Protein AF-A0A941RI37-F1 (afdb_monomer)

Foldseek 3Di:
DALLLVVLVVLCVVVVHDPVRLCVQLVHDPCLNVCVNVVVCVDRDPSSLVSSCVSSVHDSCCSHPPPPPDDDDDDDDDDDDDDDPPPDDDDPVLLVVLCVLLVVVQVPDPDHDDPVVVVVLSVVQQVVLVPDPVSDRDSVVSVVSVVVVD

Mean predicted aligned error: 16.68 Å

Sequence (150 aa):
MSHLQNYIRKKLEEKNMSINALERVAGLKTNAVHNILKGASKNPKKETLLAIATTFECSVKDLTEGIDETEGLTSSSSQDKTSQEANPTWDPDLYAKIIEILTPILAKRTTLPLTKKIHSLIWEIYLYSFFHEEKKVDPRFVEWLINKYS

Radius of gyration: 20.17 Å; Cα contacts (8 Å, |Δi|>4): 93; chains: 1; bounding box: 48×27×51 Å

pLDDT: mean 73.24, std 13.78, range [32.34, 86.88]

Structure (mmCIF, N/CA/C/O backbone):
data_AF-A0A941RI37-F1
#
_entry.id   AF-A0A941RI37-F1
#
loop_
_atom_site.group_PDB
_atom_site.id
_atom_site.type_symbol
_atom_site.label_atom_id
_atom_site.label_alt_id
_atom_site.label_comp_id
_atom_site.label_asym_id
_atom_site.label_entity_id
_atom_site.label_seq_id
_atom_site.pdbx_PDB_ins_code
_atom_site.Cartn_x
_atom_site.Cartn_y
_atom_site.Cartn_z
_atom_site.occupancy
_atom_site.B_iso_or_equiv
_atom_site.auth_seq_id
_atom_site.auth_comp_id
_atom_site.auth_asym_id
_atom_site.auth_atom_id
_atom_site.pdbx_PDB_model_num
ATOM 1 N N . MET A 1 1 ? -24.966 2.751 18.887 1.00 58.88 1 MET A N 1
ATOM 2 C CA . MET A 1 1 ? -23.513 2.791 18.610 1.00 58.88 1 MET A CA 1
ATOM 3 C C . MET A 1 1 ? -23.296 3.737 17.446 1.00 58.88 1 MET A C 1
ATOM 5 O O . MET A 1 1 ? -24.127 3.747 16.550 1.00 58.88 1 MET A O 1
ATOM 9 N N . SER A 1 2 ? -22.276 4.590 17.513 1.00 71.50 2 SER A N 1
ATOM 10 C CA . SER A 1 2 ? -21.939 5.521 16.427 1.00 71.50 2 SER A CA 1
ATOM 11 C C . SER A 1 2 ? -21.386 4.745 15.229 1.00 71.50 2 SER A C 1
ATOM 13 O O . SER A 1 2 ? -20.705 3.739 15.428 1.00 71.50 2 SER A O 1
ATOM 15 N N . HIS A 1 3 ? -21.652 5.211 14.006 1.00 76.31 3 HIS A N 1
ATOM 16 C CA . HIS A 1 3 ? -21.153 4.593 12.772 1.00 76.31 3 HIS A CA 1
ATOM 17 C C . HIS A 1 3 ? -19.629 4.368 12.822 1.00 76.31 3 HIS A C 1
ATOM 19 O O . HIS A 1 3 ? -19.146 3.258 12.604 1.00 76.31 3 HIS A O 1
ATOM 25 N N . LEU A 1 4 ? -18.896 5.380 13.295 1.00 79.06 4 LEU A N 1
ATOM 26 C CA . LEU A 1 4 ? -17.452 5.336 13.527 1.00 79.06 4 LEU A CA 1
ATOM 27 C C . LEU A 1 4 ? -17.009 4.159 14.417 1.00 79.06 4 LEU A C 1
ATOM 29 O O . LEU A 1 4 ? -15.967 3.553 14.187 1.00 79.06 4 LEU A O 1
ATOM 33 N N . GLN A 1 5 ? -17.790 3.816 15.446 1.00 83.75 5 GLN A N 1
ATOM 34 C CA . GLN A 1 5 ? -17.451 2.723 16.367 1.00 83.75 5 GLN A CA 1
ATOM 35 C C . GLN A 1 5 ? -17.549 1.362 15.679 1.00 83.75 5 GLN A C 1
ATOM 37 O O . GLN A 1 5 ? -16.697 0.501 15.900 1.00 83.75 5 GLN A O 1
ATOM 42 N N . ASN A 1 6 ? -18.582 1.179 14.856 1.00 81.38 6 ASN A N 1
ATOM 43 C CA . ASN A 1 6 ? -18.794 -0.056 14.111 1.00 81.38 6 ASN A CA 1
ATOM 44 C C . ASN A 1 6 ? -17.722 -0.221 13.032 1.00 81.38 6 ASN A C 1
ATOM 46 O O . ASN A 1 6 ? -17.141 -1.297 12.924 1.00 81.38 6 ASN A O 1
ATOM 50 N N . TYR A 1 7 ? -17.397 0.857 12.313 1.00 82.56 7 TYR A N 1
ATOM 51 C CA . TYR A 1 7 ? -16.353 0.844 11.291 1.00 82.56 7 TYR A CA 1
ATOM 52 C C . TYR A 1 7 ? -14.987 0.460 11.870 1.00 82.56 7 TYR A C 1
ATOM 54 O O . TYR A 1 7 ? -14.323 -0.446 11.368 1.00 82.56 7 TYR A O 1
ATOM 62 N N . ILE A 1 8 ? -14.591 1.094 12.983 1.00 83.50 8 ILE A N 1
ATOM 63 C CA . ILE A 1 8 ? -13.321 0.786 13.653 1.00 83.50 8 ILE A CA 1
ATOM 64 C C . ILE A 1 8 ? -13.289 -0.678 14.108 1.00 83.50 8 ILE A C 1
ATOM 66 O O . ILE A 1 8 ? -12.268 -1.334 13.931 1.00 83.50 8 ILE A O 1
ATOM 70 N N . ARG A 1 9 ? -14.384 -1.222 14.660 1.00 83.81 9 ARG A N 1
ATOM 71 C CA . ARG A 1 9 ? -14.434 -2.644 15.046 1.00 83.81 9 ARG A CA 1
ATOM 72 C C . ARG A 1 9 ? -14.292 -3.577 13.851 1.00 83.81 9 ARG A C 1
ATOM 74 O O . ARG A 1 9 ? -13.441 -4.456 13.901 1.00 83.81 9 ARG A O 1
ATOM 81 N N . LYS A 1 10 ? -15.050 -3.341 12.778 1.00 83.56 10 LYS A N 1
ATOM 82 C CA . LYS A 1 10 ? -14.985 -4.146 11.551 1.00 83.56 10 LYS A CA 1
ATOM 83 C C . LYS A 1 10 ? -13.563 -4.167 10.984 1.00 83.56 10 LYS A C 1
ATOM 85 O O . LYS A 1 10 ? -13.021 -5.231 10.717 1.00 83.56 10 LYS A O 1
ATOM 90 N N . LYS A 1 11 ? -12.899 -3.007 10.913 1.00 81.38 11 LYS A N 1
ATOM 91 C CA . LYS A 1 11 ? -11.507 -2.909 10.440 1.00 81.38 11 LYS A CA 1
ATOM 92 C C . LYS A 1 11 ? -10.485 -3.561 11.373 1.00 81.38 11 LYS A C 1
ATOM 94 O O . LYS A 1 11 ? -9.493 -4.106 10.893 1.00 81.38 11 LYS A O 1
ATOM 99 N N . LEU A 1 12 ? -10.705 -3.518 12.689 1.00 85.06 12 LEU A N 1
ATOM 100 C CA . LEU A 1 12 ? -9.865 -4.234 13.655 1.00 85.06 12 LEU A CA 1
ATOM 101 C C . LEU A 1 12 ? -9.992 -5.755 13.488 1.00 85.06 12 LEU A C 1
ATOM 103 O O . LEU A 1 12 ? -8.977 -6.446 13.542 1.00 85.06 12 LEU A O 1
ATOM 107 N N . GLU A 1 13 ? -11.205 -6.256 13.243 1.00 83.25 13 GLU A N 1
ATOM 108 C CA . GLU A 1 13 ? -11.468 -7.673 12.965 1.00 83.25 13 GLU A CA 1
ATOM 109 C C . GLU A 1 13 ? -10.849 -8.107 11.626 1.00 83.25 13 GLU A C 1
ATOM 111 O O . GLU A 1 13 ? -10.095 -9.077 11.596 1.00 83.25 13 GLU A O 1
ATOM 116 N N . GLU A 1 14 ? -11.060 -7.342 10.548 1.00 80.44 14 GLU A N 1
ATOM 117 C CA . GLU A 1 14 ? -10.480 -7.605 9.218 1.00 80.44 14 GLU A CA 1
ATOM 118 C C . GLU A 1 14 ? -8.944 -7.666 9.243 1.00 80.44 14 GLU A C 1
ATOM 120 O O . GLU A 1 14 ? -8.342 -8.536 8.616 1.00 80.44 14 GLU A O 1
ATOM 125 N N . LYS A 1 15 ? -8.289 -6.755 9.979 1.00 79.19 15 LYS A N 1
ATOM 126 C CA . LYS A 1 15 ? -6.820 -6.707 10.089 1.00 79.19 15 LYS A CA 1
ATOM 127 C C . LYS A 1 15 ? -6.258 -7.552 11.244 1.00 79.19 15 LYS A C 1
ATOM 129 O O . LYS A 1 15 ? -5.055 -7.480 11.494 1.00 79.19 15 LYS A O 1
ATOM 134 N N . ASN A 1 16 ? -7.095 -8.315 11.960 1.00 80.62 16 ASN A N 1
ATOM 135 C CA . ASN A 1 16 ? -6.741 -9.063 13.177 1.00 80.62 16 ASN A CA 1
ATOM 136 C C . ASN A 1 16 ? -5.863 -8.239 14.149 1.00 80.62 16 ASN A C 1
ATOM 138 O O . ASN A 1 16 ? -4.839 -8.695 14.665 1.00 80.62 16 ASN A O 1
ATOM 142 N N . MET A 1 17 ? -6.230 -6.968 14.334 1.00 82.12 17 MET A N 1
ATOM 143 C CA . MET A 1 17 ? -5.447 -5.976 15.062 1.00 82.12 17 MET A CA 1
ATOM 144 C C . MET A 1 17 ? -6.103 -5.672 16.409 1.00 82.12 17 MET A C 1
ATOM 146 O O . MET A 1 17 ? -7.310 -5.466 16.504 1.00 82.12 17 MET A O 1
ATOM 150 N N . SER A 1 18 ? -5.302 -5.599 17.475 1.00 85.62 18 SER A N 1
ATOM 151 C CA . SER A 1 18 ? -5.800 -5.170 18.785 1.00 85.62 18 SER A CA 1
ATOM 152 C C . SER A 1 18 ? -5.915 -3.645 18.867 1.00 85.62 18 SER A C 1
ATOM 154 O O . SER A 1 18 ? -5.171 -2.912 18.217 1.00 85.62 18 SER A O 1
ATOM 156 N N . ILE A 1 19 ? -6.806 -3.145 19.728 1.00 85.75 19 ILE A N 1
ATOM 157 C CA . ILE A 1 19 ? -6.998 -1.698 19.952 1.00 85.75 19 ILE A CA 1
ATOM 158 C C . ILE A 1 19 ? -5.671 -1.016 20.327 1.00 85.75 19 ILE A C 1
ATOM 160 O O . ILE A 1 19 ? -5.343 0.045 19.804 1.00 85.75 19 ILE A O 1
ATOM 164 N N . ASN A 1 20 ? -4.872 -1.658 21.182 1.00 83.50 20 ASN A N 1
ATOM 165 C CA . ASN A 1 20 ? -3.573 -1.137 21.611 1.00 83.50 20 ASN A CA 1
ATOM 166 C C . ASN A 1 20 ? -2.557 -1.114 20.459 1.00 83.50 20 ASN A C 1
ATOM 168 O O . ASN A 1 20 ? -1.728 -0.208 20.380 1.00 83.50 20 ASN A O 1
ATOM 172 N N . ALA A 1 21 ? -2.611 -2.106 19.563 1.00 81.94 21 ALA A N 1
ATOM 173 C CA . ALA A 1 21 ? -1.776 -2.120 18.369 1.00 81.94 21 ALA A CA 1
ATOM 174 C C . ALA A 1 21 ? -2.156 -0.972 17.426 1.00 81.94 21 ALA A C 1
ATOM 176 O O . ALA A 1 21 ? -1.259 -0.279 16.955 1.00 81.94 21 ALA A O 1
ATOM 177 N N . LEU A 1 22 ? -3.453 -0.712 17.233 1.00 84.31 22 LEU A N 1
ATOM 178 C CA . LEU A 1 22 ? -3.927 0.426 16.445 1.00 84.31 22 LEU A CA 1
ATOM 179 C C . LEU A 1 22 ? -3.456 1.758 17.034 1.00 84.31 22 LEU A C 1
ATOM 181 O O . LEU A 1 22 ? -2.930 2.585 16.301 1.00 84.31 22 LEU A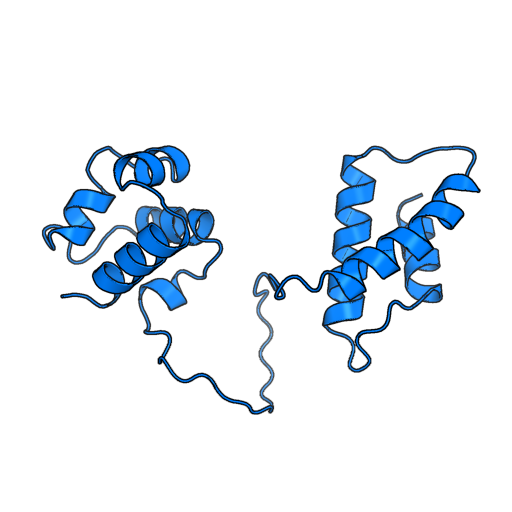 O 1
ATOM 185 N N . GLU A 1 23 ? -3.580 1.962 18.348 1.00 86.31 23 GLU A N 1
ATOM 186 C CA . GLU A 1 23 ? -3.102 3.191 18.998 1.00 86.31 23 GLU A CA 1
ATOM 187 C C . GLU A 1 23 ? -1.599 3.399 18.785 1.00 86.31 23 GLU A C 1
ATOM 189 O O . GLU A 1 23 ? -1.162 4.513 18.499 1.00 86.31 23 GLU A O 1
ATOM 194 N N . ARG A 1 24 ? -0.810 2.321 18.849 1.00 83.38 24 ARG A N 1
ATOM 195 C CA . ARG A 1 24 ? 0.637 2.378 18.629 1.00 83.38 24 ARG A CA 1
ATOM 196 C C . ARG A 1 24 ? 1.002 2.667 17.173 1.00 83.38 24 ARG A C 1
ATOM 198 O O . ARG A 1 24 ? 1.908 3.457 16.934 1.00 83.38 24 ARG A O 1
ATOM 205 N N . VAL A 1 25 ? 0.326 2.030 16.218 1.00 82.12 25 VAL A N 1
ATOM 206 C CA . VAL A 1 25 ? 0.590 2.208 14.779 1.00 82.12 25 VAL A CA 1
ATOM 207 C C . VAL A 1 25 ? 0.133 3.589 14.308 1.00 82.12 25 VAL A C 1
ATOM 209 O O . VAL A 1 25 ? 0.860 4.256 13.583 1.00 82.12 25 VAL A O 1
ATOM 212 N N . ALA A 1 26 ? -1.018 4.054 14.792 1.00 82.19 26 ALA A N 1
ATOM 213 C CA . ALA A 1 26 ? -1.565 5.367 14.471 1.00 82.19 26 ALA A CA 1
ATOM 214 C C . ALA A 1 26 ? -0.874 6.523 15.226 1.00 82.19 26 ALA A C 1
ATOM 216 O O . ALA A 1 26 ? -1.235 7.682 15.035 1.00 82.19 26 ALA A O 1
ATOM 217 N N . GLY A 1 27 ? 0.081 6.238 16.121 1.00 83.06 27 GLY A N 1
ATOM 218 C CA . GLY A 1 27 ? 0.748 7.261 16.937 1.00 83.06 27 GLY A CA 1
ATOM 219 C C . GLY A 1 27 ? -0.200 7.998 17.891 1.00 83.06 27 GLY A C 1
ATOM 220 O O . GLY A 1 27 ? 0.027 9.158 18.236 1.00 83.06 27 GLY A O 1
ATOM 221 N N . LEU A 1 28 ? -1.290 7.348 18.300 1.00 84.69 28 LEU A N 1
ATOM 222 C CA . LEU A 1 28 ? -2.319 7.937 19.146 1.00 84.69 28 LEU A CA 1
ATOM 223 C C . LEU A 1 28 ? -2.003 7.772 20.629 1.00 84.69 28 LEU A C 1
ATOM 225 O O . LEU A 1 28 ? -1.326 6.842 21.066 1.00 84.69 28 LEU A O 1
ATOM 229 N N . LYS A 1 29 ? -2.555 8.686 21.434 1.00 81.38 29 LYS A N 1
ATOM 230 C CA . LYS A 1 29 ? -2.504 8.576 22.893 1.00 81.38 29 LYS A CA 1
ATOM 231 C C . LYS A 1 29 ? -3.183 7.287 23.349 1.00 81.38 29 LYS A C 1
ATOM 233 O O . LYS A 1 29 ? -4.244 6.928 22.841 1.00 81.38 29 LYS A O 1
ATOM 238 N N . THR A 1 30 ? -2.608 6.665 24.372 1.00 77.50 30 THR A N 1
ATOM 239 C CA . THR A 1 30 ? -3.183 5.489 25.026 1.00 77.50 30 THR A CA 1
ATOM 240 C C . THR A 1 30 ? -4.627 5.763 25.448 1.00 77.50 30 THR A C 1
ATOM 242 O O . THR A 1 30 ? -4.918 6.805 26.042 1.00 77.50 30 THR A O 1
ATOM 245 N N . ASN A 1 31 ? -5.522 4.823 25.151 1.00 83.38 31 ASN A N 1
ATOM 246 C CA . ASN A 1 31 ? -6.972 4.884 25.350 1.00 83.38 31 ASN A CA 1
ATOM 247 C C . ASN A 1 31 ? -7.742 5.847 24.430 1.00 83.38 31 ASN A C 1
ATOM 249 O O . ASN A 1 31 ? -8.951 6.002 24.614 1.00 83.38 31 ASN A O 1
ATOM 253 N N . ALA A 1 32 ? -7.115 6.506 23.452 1.00 80.88 32 ALA A N 1
ATOM 254 C CA . ALA A 1 32 ? -7.837 7.365 22.513 1.00 80.88 32 ALA A CA 1
ATOM 255 C C . ALA A 1 32 ? -8.878 6.572 21.708 1.00 80.88 32 ALA A C 1
ATOM 257 O O . ALA A 1 32 ? -10.048 6.956 21.663 1.00 80.88 32 ALA A O 1
ATOM 258 N N . VAL A 1 33 ? -8.480 5.433 21.139 1.00 82.81 33 VAL A N 1
ATOM 259 C CA . VAL A 1 33 ? -9.379 4.555 20.380 1.00 82.81 33 VAL A CA 1
ATOM 260 C C . VAL A 1 33 ? -10.343 3.856 21.334 1.00 82.81 33 VAL A C 1
ATOM 262 O O . VAL A 1 33 ? -11.539 3.764 21.052 1.00 82.81 33 VAL A O 1
ATOM 265 N N . HIS A 1 34 ? -9.861 3.436 22.507 1.00 84.94 34 HIS A N 1
ATOM 266 C CA . HIS A 1 34 ? -10.711 2.828 23.532 1.00 84.94 34 HIS A CA 1
ATOM 267 C C . HIS A 1 34 ? -11.868 3.756 23.959 1.00 84.94 34 HIS A C 1
ATOM 269 O O . HIS A 1 34 ? -13.009 3.313 24.101 1.00 84.94 34 HIS A O 1
ATOM 275 N N . ASN A 1 35 ? -11.605 5.060 24.099 1.00 82.88 35 ASN A N 1
ATOM 276 C CA . ASN A 1 35 ? -12.602 6.069 24.468 1.00 82.88 35 ASN A CA 1
ATOM 277 C C . ASN A 1 35 ? -13.609 6.362 23.347 1.00 82.88 35 ASN A C 1
ATOM 279 O O . ASN A 1 35 ? -14.777 6.640 23.636 1.00 82.88 35 ASN A O 1
ATOM 283 N N . ILE A 1 36 ? -13.186 6.276 22.082 1.00 83.75 36 ILE A N 1
ATOM 284 C CA . ILE A 1 36 ? -14.084 6.359 20.919 1.00 83.75 36 ILE A CA 1
ATOM 285 C C . ILE A 1 36 ? -15.024 5.149 20.915 1.00 83.75 36 ILE A C 1
ATOM 287 O O . ILE A 1 36 ? -16.243 5.316 20.856 1.00 83.75 36 ILE A O 1
ATOM 291 N N . LEU A 1 37 ? -14.481 3.937 21.075 1.00 81.00 37 LEU A N 1
ATOM 292 C CA . LEU A 1 37 ? -15.251 2.688 21.084 1.00 81.00 37 LEU A CA 1
ATOM 293 C C . LEU A 1 37 ? -16.224 2.582 22.266 1.00 81.00 37 LEU A C 1
ATOM 295 O O . LEU A 1 37 ? -17.330 2.073 22.099 1.00 81.00 37 LEU A O 1
ATOM 299 N N . LYS A 1 38 ? -15.855 3.100 23.445 1.00 80.06 38 LYS A N 1
ATOM 300 C CA . LYS A 1 38 ? -16.758 3.205 24.607 1.00 80.06 38 LYS A CA 1
ATOM 301 C C . LYS A 1 38 ? -17.813 4.309 24.480 1.00 80.06 38 LYS A C 1
ATOM 303 O O . LYS A 1 38 ? -18.720 4.369 25.301 1.00 80.06 38 LYS A O 1
ATOM 308 N N . GLY A 1 39 ? -17.706 5.196 23.488 1.00 70.69 39 GLY A N 1
ATOM 309 C CA . GLY A 1 39 ? -18.628 6.325 23.312 1.00 70.69 39 GLY A CA 1
ATOM 310 C C . GLY A 1 39 ? -18.419 7.478 24.293 1.00 70.69 39 GLY A C 1
ATOM 311 O O . GLY A 1 39 ? -19.236 8.397 24.329 1.00 70.69 39 GLY A O 1
ATOM 312 N N . ALA A 1 40 ? -17.319 7.461 25.055 1.00 68.94 40 ALA A N 1
ATOM 313 C CA . ALA A 1 40 ? -16.903 8.578 25.900 1.00 68.94 40 ALA A CA 1
ATOM 314 C C . ALA A 1 40 ? -16.425 9.771 25.053 1.00 68.94 40 ALA A C 1
ATOM 316 O O . ALA A 1 40 ? -16.595 10.924 25.443 1.00 68.94 40 ALA A O 1
ATOM 317 N N . SER A 1 41 ? -15.876 9.503 23.863 1.00 64.62 41 SER A N 1
ATOM 318 C CA . SER A 1 41 ? -15.529 10.524 22.873 1.00 64.62 41 SER A CA 1
ATOM 319 C C . SER A 1 41 ? -16.539 10.512 21.725 1.00 64.62 41 SER A C 1
ATOM 321 O O . SER A 1 41 ? -16.459 9.682 20.824 1.00 64.62 41 SER A O 1
ATOM 323 N N . LYS A 1 42 ? -17.520 11.422 21.778 1.00 62.12 42 LYS A N 1
ATOM 324 C CA . LYS A 1 42 ? -18.539 11.581 20.722 1.00 62.12 42 LYS A CA 1
ATOM 325 C C . LYS A 1 42 ? -18.002 12.321 19.492 1.00 62.12 42 LYS A C 1
ATOM 327 O O . LYS A 1 42 ? -18.449 12.040 18.390 1.00 62.12 42 LYS A O 1
ATOM 332 N N . ASN A 1 43 ? -17.019 13.201 19.699 1.00 64.56 43 ASN A N 1
ATOM 333 C CA . ASN A 1 43 ? -16.350 13.996 18.668 1.00 64.56 43 ASN A CA 1
ATOM 334 C C . ASN A 1 43 ? -14.825 13.861 18.821 1.00 64.56 43 ASN A C 1
ATOM 336 O O . ASN A 1 43 ? -14.194 14.723 19.445 1.00 64.56 43 ASN A O 1
ATOM 340 N N . PRO A 1 44 ? -14.215 12.774 18.321 1.00 73.00 44 PRO A N 1
ATOM 341 C CA . PRO A 1 44 ? -12.764 12.677 18.277 1.00 73.00 44 PRO A CA 1
ATOM 342 C C . PRO A 1 44 ? -12.171 13.821 17.450 1.00 73.00 44 PRO A C 1
ATOM 344 O O . PRO A 1 44 ? -12.784 14.324 16.506 1.00 73.00 44 PRO A O 1
ATOM 347 N N . LYS A 1 45 ? -10.966 14.259 17.822 1.00 78.25 45 LYS A N 1
ATOM 348 C CA . LYS A 1 45 ? -10.274 15.330 17.101 1.00 78.25 45 LYS A CA 1
ATOM 349 C C . LYS A 1 45 ? -10.014 14.899 15.657 1.00 78.25 45 LYS A C 1
ATOM 351 O O . LYS A 1 45 ? -9.751 13.725 15.401 1.00 78.25 45 LYS A O 1
ATOM 356 N N . LYS A 1 46 ? -10.002 15.866 14.734 1.00 75.69 46 LYS A N 1
ATOM 357 C CA . LYS A 1 46 ? -9.667 15.630 13.318 1.00 75.69 46 LYS A CA 1
ATOM 358 C C . LYS A 1 46 ? -8.336 14.893 13.154 1.00 75.69 46 LYS A C 1
ATOM 360 O O . LYS A 1 46 ? -8.253 13.972 12.358 1.00 75.69 46 LYS A O 1
ATOM 365 N N . GLU A 1 47 ? -7.342 15.240 13.969 1.00 78.75 47 GLU A N 1
ATOM 366 C CA . GLU A 1 47 ? -6.040 14.561 14.024 1.00 78.75 47 GLU A CA 1
ATOM 367 C C . GLU A 1 47 ? -6.175 13.064 14.337 1.00 78.75 47 GLU A C 1
ATOM 369 O O . GLU A 1 47 ? -5.534 12.232 13.707 1.00 78.75 47 GLU A O 1
ATOM 374 N N . THR A 1 48 ? -7.050 12.709 15.283 1.00 80.69 48 THR A N 1
ATOM 375 C CA . THR A 1 48 ? -7.301 11.317 15.670 1.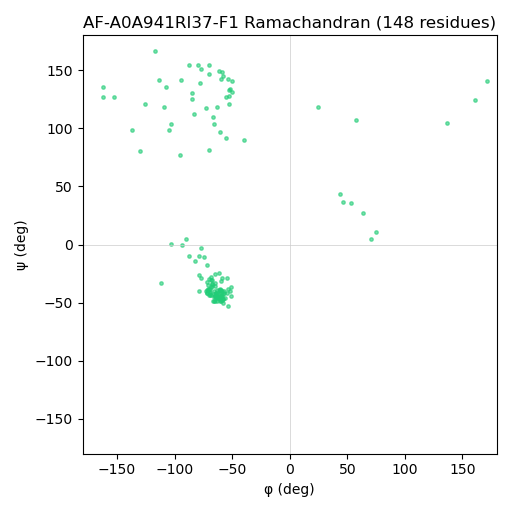00 80.69 48 THR A CA 1
ATOM 376 C C . THR A 1 48 ? -8.006 10.547 14.562 1.00 80.69 48 THR A C 1
ATOM 378 O O . THR A 1 48 ? -7.635 9.413 14.281 1.00 80.69 48 THR A O 1
ATOM 381 N N . LEU A 1 49 ? -8.994 11.165 13.913 1.00 79.38 49 LEU A N 1
ATOM 382 C CA . LEU A 1 49 ? -9.686 10.561 12.775 1.00 79.38 49 LEU A CA 1
ATOM 383 C C . LEU A 1 49 ? -8.740 10.337 11.597 1.00 79.38 49 LEU A C 1
ATOM 385 O O . LEU A 1 49 ? -8.743 9.256 11.026 1.00 79.38 49 LEU A O 1
ATOM 389 N N . LEU A 1 50 ? -7.904 11.325 11.278 1.00 79.12 50 LEU A N 1
ATOM 390 C CA . LEU A 1 50 ? -6.946 11.239 10.182 1.00 79.12 50 LEU A CA 1
ATOM 391 C C . LEU A 1 50 ? -5.900 10.150 10.436 1.00 79.12 50 LEU A C 1
ATOM 393 O O . LEU A 1 50 ? -5.655 9.342 9.555 1.00 79.12 50 LEU A O 1
ATOM 397 N N . ALA A 1 51 ? -5.361 10.049 11.651 1.00 80.94 51 ALA A N 1
ATOM 398 C CA . ALA A 1 51 ? -4.415 8.991 12.001 1.00 80.94 51 ALA A CA 1
ATOM 399 C C . ALA A 1 51 ? -5.020 7.578 11.885 1.00 80.94 51 ALA A C 1
ATOM 401 O O . ALA A 1 51 ? -4.361 6.651 11.408 1.00 80.94 51 ALA A O 1
ATOM 402 N N . ILE A 1 52 ? -6.285 7.410 12.290 1.00 82.62 52 ILE A N 1
ATOM 403 C CA . ILE A 1 52 ? -7.018 6.147 12.116 1.00 82.62 52 ILE A CA 1
ATOM 404 C C . ILE A 1 52 ? -7.235 5.865 10.623 1.00 82.62 52 ILE A C 1
ATOM 406 O O . ILE A 1 52 ? -6.975 4.749 10.181 1.00 82.62 52 ILE A O 1
ATOM 410 N N . ALA A 1 53 ? -7.646 6.877 9.854 1.00 81.75 53 ALA A N 1
ATOM 411 C CA . ALA A 1 53 ? -7.874 6.793 8.413 1.00 81.75 53 ALA A CA 1
ATOM 412 C C . ALA A 1 53 ? -6.610 6.351 7.669 1.00 81.75 53 ALA A C 1
ATOM 414 O O . ALA A 1 53 ? -6.623 5.353 6.956 1.00 81.75 53 ALA A O 1
ATOM 415 N N . THR A 1 54 ? -5.481 7.008 7.943 1.00 79.75 54 THR A N 1
ATOM 416 C CA . THR A 1 54 ? -4.174 6.662 7.375 1.00 79.75 54 THR A CA 1
ATOM 417 C C . THR A 1 54 ? -3.744 5.245 7.753 1.00 79.75 54 THR A C 1
ATOM 419 O O . THR A 1 54 ? -3.229 4.519 6.912 1.00 79.75 54 THR A O 1
ATOM 422 N N . THR A 1 55 ? -3.993 4.805 8.991 1.00 80.38 55 THR A N 1
ATOM 423 C CA . THR A 1 55 ? -3.636 3.440 9.432 1.00 80.38 55 THR A CA 1
ATOM 424 C C . THR A 1 55 ? -4.484 2.360 8.749 1.00 80.38 55 THR A C 1
ATOM 426 O O . THR A 1 55 ? -4.045 1.222 8.533 1.00 80.38 55 THR A O 1
ATOM 429 N N . PHE A 1 56 ? -5.721 2.701 8.403 1.00 80.81 56 PHE A N 1
ATOM 430 C CA . PHE A 1 56 ? -6.626 1.818 7.680 1.00 80.81 56 PHE A CA 1
ATOM 431 C C . PHE A 1 56 ? -6.605 2.010 6.167 1.00 80.81 56 PHE A C 1
ATOM 433 O O . PHE A 1 56 ? -7.274 1.235 5.488 1.00 80.81 56 PHE A O 1
ATOM 440 N N . GLU A 1 57 ? -5.795 2.942 5.659 1.00 76.38 57 GLU A N 1
ATOM 441 C CA . GLU A 1 57 ? -5.736 3.325 4.244 1.00 76.38 57 GLU A CA 1
ATOM 442 C C . GLU A 1 57 ? -7.122 3.697 3.683 1.00 76.38 57 GLU A C 1
ATOM 444 O O . GLU A 1 57 ? -7.441 3.402 2.535 1.00 76.38 57 GLU A O 1
ATOM 449 N N . CYS A 1 58 ? -7.964 4.326 4.509 1.00 75.50 58 CYS A N 1
ATOM 450 C CA . CYS A 1 58 ? -9.289 4.809 4.123 1.00 75.50 58 CYS A CA 1
ATOM 451 C C . CYS A 1 58 ? -9.390 6.334 4.238 1.00 75.50 58 CYS A C 1
ATOM 453 O O . CYS A 1 58 ? -8.541 6.991 4.844 1.00 75.50 58 CYS A O 1
ATOM 455 N N . SER A 1 59 ? -10.440 6.915 3.655 1.00 77.25 59 SER A N 1
ATOM 456 C CA . SER A 1 59 ? -10.726 8.339 3.803 1.00 77.25 59 SER A CA 1
ATOM 457 C C . SER A 1 59 ? -11.355 8.630 5.166 1.00 77.25 59 SER A C 1
ATOM 459 O O . SER A 1 59 ? -12.093 7.823 5.730 1.00 77.25 59 SER A O 1
ATOM 461 N N . VAL A 1 60 ? -11.139 9.843 5.685 1.00 72.31 60 VAL A N 1
ATOM 462 C CA . VAL A 1 60 ? -11.852 10.329 6.882 1.00 72.31 60 VAL A CA 1
ATOM 463 C C . VAL A 1 60 ? -13.368 10.329 6.656 1.00 72.31 60 VAL A C 1
ATOM 465 O O . VAL A 1 60 ? -14.113 10.137 7.613 1.00 72.31 60 VAL A O 1
ATOM 468 N N . LYS A 1 61 ? -13.819 10.492 5.403 1.00 69.75 61 LYS A N 1
ATOM 469 C CA . LYS A 1 61 ? -15.239 10.389 5.052 1.00 69.75 61 LYS A CA 1
ATOM 470 C C . LYS A 1 61 ? -15.776 8.986 5.296 1.00 69.75 61 LYS A C 1
ATOM 472 O O . LYS A 1 61 ? -16.785 8.878 5.971 1.00 69.75 61 LYS A O 1
ATOM 477 N N . ASP A 1 62 ? -15.054 7.944 4.895 1.00 69.88 62 ASP A N 1
ATOM 478 C CA . ASP A 1 62 ? -15.463 6.540 5.076 1.00 69.88 62 ASP A CA 1
ATOM 479 C C . ASP A 1 62 ? -15.614 6.146 6.556 1.00 69.88 62 ASP A C 1
ATOM 481 O O . ASP A 1 62 ? -16.342 5.221 6.902 1.00 69.88 62 ASP A O 1
ATOM 485 N N . LEU A 1 63 ? -14.911 6.852 7.450 1.00 71.81 63 LEU A N 1
ATOM 486 C CA . LEU A 1 63 ? -15.007 6.679 8.902 1.00 71.81 63 LEU A CA 1
ATOM 487 C C . LEU A 1 63 ? -16.251 7.351 9.509 1.00 71.81 63 LEU A C 1
ATOM 489 O O . LEU A 1 63 ? -16.697 6.953 10.589 1.00 71.81 63 LEU A O 1
ATOM 493 N N . THR A 1 64 ? -16.777 8.400 8.871 1.00 67.38 64 THR A N 1
ATOM 494 C CA . THR A 1 64 ? -17.857 9.249 9.409 1.00 67.38 64 THR A CA 1
ATOM 495 C C . THR A 1 64 ? -19.182 9.116 8.665 1.00 67.38 64 THR A C 1
ATOM 497 O O . THR A 1 64 ? -20.238 9.226 9.284 1.00 67.38 64 THR A O 1
ATOM 500 N N . GLU A 1 65 ? -19.120 8.886 7.361 1.00 64.38 65 GLU A N 1
ATOM 501 C CA . GLU A 1 65 ? -20.226 8.729 6.427 1.00 64.38 65 GLU A CA 1
ATOM 502 C C . GLU A 1 65 ? -20.236 7.254 6.040 1.00 64.38 65 GLU A C 1
ATOM 504 O O . GLU A 1 65 ? -19.236 6.727 5.560 1.00 64.38 65 GLU A O 1
ATOM 509 N N . GLY A 1 66 ? -21.330 6.563 6.344 1.00 51.25 66 GLY A N 1
ATOM 510 C CA . GLY A 1 66 ? -21.398 5.125 6.162 1.00 51.25 66 GLY A CA 1
ATOM 511 C C . GLY A 1 66 ? -21.073 4.696 4.751 1.00 51.25 66 GLY A C 1
ATOM 512 O O . GLY A 1 66 ? -21.702 5.165 3.811 1.00 51.25 66 GLY A O 1
ATOM 513 N N . ILE A 1 67 ? -20.128 3.765 4.615 1.00 46.91 67 ILE A N 1
ATOM 514 C CA . ILE A 1 67 ? -20.123 2.903 3.441 1.00 46.91 67 ILE A CA 1
ATOM 515 C C . ILE A 1 67 ? -21.399 2.071 3.567 1.00 46.91 67 ILE A C 1
ATOM 517 O O . ILE A 1 67 ? -21.478 1.190 4.428 1.00 46.91 67 ILE A O 1
ATOM 521 N N . ASP A 1 68 ? -22.418 2.428 2.785 1.00 39.50 68 ASP A N 1
ATOM 522 C CA . ASP A 1 68 ? -23.597 1.594 2.588 1.00 39.50 68 ASP A CA 1
ATOM 523 C C . ASP A 1 68 ? -23.106 0.208 2.169 1.00 39.50 68 ASP A C 1
ATOM 525 O O . ASP A 1 68 ? -22.370 0.046 1.192 1.00 39.50 68 ASP A O 1
ATOM 529 N N . GLU A 1 69 ? -23.462 -0.798 2.961 1.00 43.00 69 GLU A N 1
ATOM 530 C CA . GLU A 1 69 ? -23.237 -2.191 2.614 1.00 43.00 69 GLU A CA 1
ATOM 531 C C . GLU A 1 69 ? -24.173 -2.557 1.459 1.00 43.00 69 GLU A C 1
ATOM 533 O O . GLU A 1 69 ? -25.227 -3.150 1.657 1.00 43.00 69 GLU A O 1
ATOM 538 N N . THR A 1 70 ? -23.785 -2.210 0.236 1.00 35.00 70 THR A N 1
ATOM 539 C CA . THR A 1 70 ? -24.310 -2.842 -0.972 1.00 35.00 70 THR A CA 1
ATOM 540 C C . THR A 1 70 ? -23.161 -3.104 -1.927 1.00 35.00 70 THR A C 1
ATOM 542 O O . THR A 1 70 ? -22.711 -2.231 -2.668 1.00 35.00 70 THR A O 1
ATOM 545 N N . GLU A 1 71 ? -22.684 -4.345 -1.898 1.00 44.12 71 GLU A N 1
ATOM 546 C CA . GLU A 1 71 ? -22.053 -4.958 -3.056 1.00 44.12 71 GLU A CA 1
ATOM 547 C C . GLU A 1 71 ? -22.985 -4.817 -4.270 1.00 44.12 71 GLU A C 1
ATOM 549 O O . GLU A 1 71 ? -24.176 -5.117 -4.180 1.00 44.12 71 GLU A O 1
ATOM 554 N N . GLY A 1 72 ? -22.440 -4.400 -5.414 1.00 35.03 72 GLY A N 1
ATOM 555 C CA . GLY A 1 72 ? -23.114 -4.537 -6.705 1.00 35.03 72 GLY A CA 1
ATOM 556 C C . GLY A 1 72 ? -23.027 -3.305 -7.599 1.00 35.03 72 GLY A C 1
ATOM 557 O O . GLY A 1 72 ? -23.739 -2.335 -7.389 1.00 35.03 72 GLY A O 1
ATOM 558 N N . LEU A 1 73 ? -22.167 -3.403 -8.620 1.00 51.97 73 LEU A N 1
ATOM 559 C CA . LEU A 1 73 ? -22.277 -2.800 -9.958 1.00 51.97 73 LEU A CA 1
ATOM 560 C C . LEU A 1 73 ? -23.138 -1.524 -10.098 1.00 51.97 73 LEU A C 1
ATOM 562 O O . LEU A 1 73 ? -24.361 -1.587 -10.082 1.00 51.97 73 LEU A O 1
ATOM 566 N N . THR A 1 74 ? -22.530 -0.409 -10.500 1.00 38.75 74 THR A N 1
ATOM 567 C CA . THR A 1 74 ? -22.622 0.094 -11.888 1.00 38.75 74 THR A CA 1
ATOM 568 C C . THR A 1 74 ? -22.007 1.486 -12.019 1.00 38.75 74 THR A C 1
ATOM 570 O O . THR A 1 74 ? -22.113 2.357 -11.163 1.00 38.75 74 THR A O 1
ATOM 573 N N . SER A 1 75 ? -21.325 1.655 -13.142 1.00 53.91 75 SER A N 1
ATOM 574 C CA .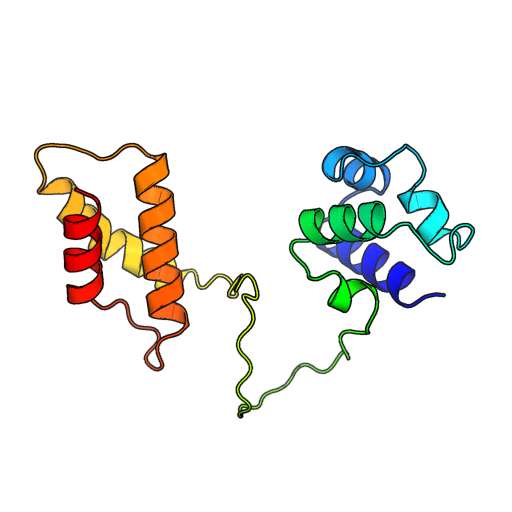 SER A 1 75 ? -20.774 2.878 -13.699 1.00 53.91 75 SER A CA 1
ATOM 575 C C . SER A 1 75 ? -21.808 4.007 -13.760 1.00 53.91 75 SER A C 1
ATOM 577 O O . SER A 1 75 ? -22.923 3.780 -14.228 1.00 53.91 75 SER A O 1
ATOM 579 N N . SER A 1 76 ? -21.403 5.243 -13.464 1.00 42.28 76 SER A N 1
ATOM 580 C CA . SER A 1 76 ? -21.296 6.325 -14.465 1.00 42.28 76 SER A CA 1
ATOM 581 C C . SER A 1 76 ? -21.266 7.707 -13.809 1.00 42.28 76 SER A C 1
ATOM 583 O O . SER A 1 76 ? -22.203 8.114 -13.135 1.00 42.28 76 SER A O 1
ATOM 585 N N . SER A 1 77 ? -20.200 8.437 -14.140 1.00 46.50 77 SER A N 1
ATOM 586 C CA . SER A 1 77 ? -20.183 9.873 -14.427 1.00 46.50 77 SER A CA 1
ATOM 587 C C . SER A 1 77 ? -20.684 10.842 -13.355 1.00 46.50 77 SER A C 1
ATOM 589 O O . SER A 1 77 ? -21.873 11.117 -13.248 1.00 46.50 77 SER A O 1
ATOM 591 N N . SER A 1 78 ? -19.742 11.549 -12.730 1.00 39.75 78 SER A N 1
ATOM 592 C CA . SER A 1 78 ? -19.662 13.011 -12.846 1.00 39.75 78 SER A CA 1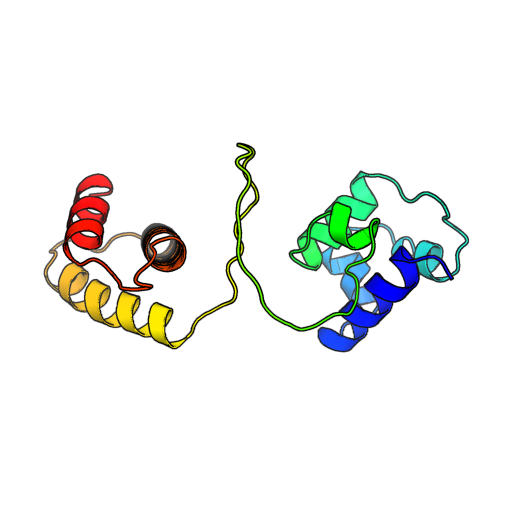
ATOM 593 C C . SER A 1 78 ? -18.279 13.482 -12.421 1.00 39.75 78 SER A C 1
ATOM 595 O O . SER A 1 78 ? -17.698 12.999 -11.454 1.00 39.75 78 SER A O 1
ATOM 597 N N . GLN A 1 79 ? -17.745 14.393 -13.223 1.00 48.59 79 GLN A N 1
ATOM 598 C CA . GLN A 1 79 ? -16.495 15.092 -13.003 1.00 48.59 79 GLN A CA 1
ATOM 599 C C . GLN A 1 79 ? -16.487 15.728 -11.612 1.00 48.59 79 GLN A C 1
ATOM 601 O O . GLN A 1 79 ? -17.368 16.525 -11.315 1.00 48.59 79 GLN A O 1
ATOM 606 N N . ASP A 1 80 ? -15.447 15.470 -10.824 1.00 32.34 80 ASP A N 1
ATOM 607 C CA . ASP A 1 80 ? -14.862 16.552 -10.049 1.00 32.34 80 ASP A CA 1
ATOM 608 C C . ASP A 1 80 ? -13.383 16.314 -9.761 1.00 32.34 80 ASP A C 1
ATOM 610 O O . ASP A 1 80 ? -12.944 15.273 -9.273 1.00 32.34 80 ASP A O 1
ATOM 614 N N . LYS A 1 81 ? -12.601 17.332 -10.112 1.00 47.69 81 LYS A N 1
ATOM 615 C CA . LYS A 1 81 ? -11.192 17.456 -9.772 1.00 47.69 81 LYS A CA 1
ATOM 616 C C . LYS A 1 81 ? -11.092 17.624 -8.263 1.00 47.69 81 LYS A C 1
ATOM 618 O O . LYS A 1 81 ? -11.383 18.696 -7.752 1.00 47.69 81 LYS A O 1
ATOM 623 N N . THR A 1 82 ? -10.592 16.624 -7.560 1.00 32.88 82 THR A N 1
ATOM 624 C CA . THR A 1 82 ? -9.738 16.804 -6.380 1.00 32.88 82 THR A CA 1
ATOM 625 C C . THR A 1 82 ? -9.032 15.485 -6.162 1.00 32.88 82 THR A C 1
ATOM 627 O O . THR A 1 82 ? -9.679 14.447 -6.121 1.00 32.88 82 THR A O 1
ATOM 630 N N . SER A 1 83 ? -7.709 15.554 -6.071 1.00 40.94 83 SER A N 1
ATOM 631 C CA . SER A 1 83 ? -6.779 14.483 -5.745 1.00 40.94 83 SER A CA 1
ATOM 632 C C . SER A 1 83 ? -7.326 13.581 -4.637 1.00 40.94 83 SER A C 1
ATOM 634 O O . SER A 1 83 ? -7.127 13.838 -3.453 1.00 40.94 83 SER A O 1
ATOM 636 N N . GLN A 1 84 ? -8.049 12.537 -5.019 1.00 41.34 84 GLN A N 1
ATOM 637 C CA . GLN A 1 84 ? -8.234 11.383 -4.168 1.00 41.34 84 GLN A CA 1
ATOM 638 C C . GLN A 1 84 ? -7.012 10.525 -4.427 1.00 41.34 84 GLN A C 1
ATOM 640 O O . GLN A 1 84 ? -6.680 10.253 -5.583 1.00 41.34 84 GLN A O 1
ATOM 645 N N . GLU A 1 85 ? -6.301 10.184 -3.357 1.00 49.62 85 GLU A N 1
ATOM 646 C CA . GLU A 1 85 ? -5.339 9.095 -3.369 1.00 49.62 85 GLU A CA 1
ATOM 647 C C . GLU A 1 85 ? -6.098 7.863 -3.837 1.00 49.62 85 GLU A C 1
ATOM 649 O O . GLU A 1 85 ? -6.777 7.172 -3.083 1.00 49.62 85 GLU A O 1
ATOM 654 N N . ALA A 1 86 ? -6.057 7.668 -5.146 1.00 53.03 86 ALA A N 1
ATOM 655 C CA . ALA A 1 86 ? -6.455 6.460 -5.790 1.00 53.03 86 ALA A CA 1
ATOM 656 C C . ALA A 1 86 ? -5.538 5.393 -5.225 1.00 53.03 86 ALA A C 1
ATOM 658 O O . ALA A 1 86 ? -4.398 5.259 -5.666 1.00 53.03 86 ALA A O 1
ATOM 659 N N . ASN A 1 87 ? -6.025 4.685 -4.217 1.00 60.28 87 ASN A N 1
ATOM 660 C CA . ASN A 1 87 ? -5.472 3.412 -3.822 1.00 60.28 87 ASN A CA 1
ATOM 661 C C . ASN A 1 87 ? -6.332 2.357 -4.531 1.00 60.28 87 ASN A C 1
ATOM 663 O O . ASN A 1 87 ? -7.289 1.838 -3.952 1.00 60.28 87 ASN A O 1
ATOM 667 N N . PRO A 1 88 ? -6.118 2.154 -5.847 1.00 69.62 88 PRO A N 1
ATOM 668 C CA . PRO A 1 88 ? -6.837 1.141 -6.599 1.00 69.62 88 PRO A CA 1
ATOM 669 C C . PRO A 1 88 ? -6.699 -0.219 -5.921 1.00 69.62 88 PRO A C 1
ATOM 671 O O . PRO A 1 88 ? -5.630 -0.570 -5.418 1.00 69.62 88 PRO A O 1
ATOM 674 N N . THR A 1 89 ? -7.775 -1.004 -5.942 1.00 77.00 89 THR A N 1
ATOM 675 C CA . THR A 1 89 ? -7.738 -2.395 -5.490 1.00 77.00 89 THR A CA 1
ATOM 676 C C . THR A 1 89 ? -6.575 -3.116 -6.166 1.00 77.00 89 THR A C 1
ATOM 678 O O . THR A 1 89 ? -6.391 -2.993 -7.379 1.00 77.00 89 THR A O 1
ATOM 681 N N . TRP A 1 90 ? -5.770 -3.827 -5.374 1.00 80.00 90 TRP A N 1
ATOM 682 C CA . TRP A 1 90 ? -4.608 -4.541 -5.887 1.00 80.00 90 TRP A CA 1
ATOM 683 C C . TRP A 1 90 ? -5.042 -5.631 -6.871 1.00 80.00 90 TRP A C 1
ATOM 685 O O . TRP A 1 90 ? -5.768 -6.556 -6.514 1.00 80.00 90 TRP A O 1
ATOM 695 N N . ASP A 1 91 ? -4.584 -5.494 -8.108 1.00 82.25 91 ASP A N 1
ATOM 696 C CA . ASP A 1 91 ? -4.739 -6.447 -9.191 1.00 82.25 91 ASP A CA 1
ATOM 697 C C . ASP A 1 91 ? -3.397 -7.183 -9.357 1.00 82.25 91 ASP A C 1
ATOM 699 O O . ASP A 1 91 ? -2.423 -6.599 -9.863 1.00 82.25 91 ASP A O 1
ATOM 703 N N . PRO A 1 92 ? -3.304 -8.440 -8.885 1.00 81.94 92 PRO A N 1
ATOM 704 C CA . PRO A 1 92 ? -2.062 -9.201 -8.925 1.00 81.94 92 PRO A CA 1
ATOM 705 C C . PRO A 1 92 ? -1.606 -9.491 -10.359 1.00 81.94 92 PRO A C 1
ATOM 707 O O . PRO A 1 92 ? -0.400 -9.493 -10.617 1.00 81.94 92 PRO A O 1
ATOM 710 N N . ASP A 1 93 ? -2.537 -9.676 -11.298 1.00 83.06 93 ASP A N 1
ATOM 711 C CA . ASP A 1 93 ? -2.225 -9.990 -12.694 1.00 83.06 93 ASP A CA 1
ATOM 712 C C . ASP A 1 93 ? -1.651 -8.767 -13.409 1.00 83.06 93 ASP A C 1
ATOM 714 O O . ASP A 1 93 ? -0.676 -8.866 -14.162 1.00 83.06 93 ASP A O 1
ATOM 718 N N . LEU A 1 94 ? -2.230 -7.590 -13.156 1.00 82.38 94 LEU A N 1
ATOM 719 C CA . LEU A 1 94 ? -1.718 -6.332 -13.688 1.00 82.38 94 LEU A CA 1
ATOM 720 C C . LEU A 1 94 ? -0.331 -6.023 -13.121 1.00 82.38 94 LEU A C 1
ATOM 722 O O . LEU A 1 94 ? 0.578 -5.664 -13.870 1.00 82.38 94 LEU A O 1
ATOM 726 N N . TYR A 1 95 ? -0.143 -6.214 -11.814 1.00 85.62 95 TYR A N 1
ATOM 727 C CA . TYR A 1 95 ? 1.149 -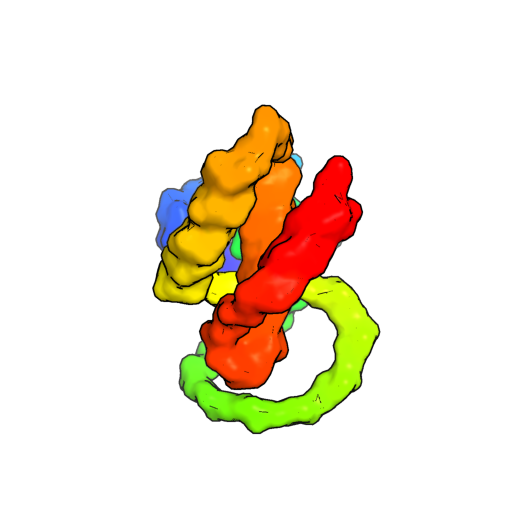6.012 -11.167 1.00 85.62 95 TYR A CA 1
ATOM 728 C C . TYR A 1 95 ? 2.226 -6.947 -11.738 1.00 85.62 95 TYR A C 1
ATOM 730 O O . TYR A 1 95 ? 3.320 -6.494 -12.080 1.00 85.62 95 TYR A O 1
ATOM 738 N N . ALA A 1 96 ? 1.911 -8.234 -11.911 1.00 84.75 96 ALA A N 1
ATOM 739 C CA . ALA A 1 96 ? 2.827 -9.210 -12.497 1.00 84.75 96 ALA A CA 1
ATOM 740 C C . ALA A 1 96 ? 3.251 -8.820 -13.923 1.00 84.75 96 ALA A C 1
ATOM 742 O O . ALA A 1 96 ? 4.445 -8.822 -14.227 1.00 84.75 96 ALA A O 1
ATOM 743 N N . LYS A 1 97 ? 2.302 -8.387 -14.766 1.00 85.56 97 LYS A N 1
ATOM 744 C CA . LYS A 1 97 ? 2.584 -7.917 -16.136 1.00 85.56 97 LYS A CA 1
ATOM 745 C C . LYS A 1 97 ? 3.513 -6.705 -16.168 1.00 85.56 97 LYS A C 1
ATOM 747 O O . LYS A 1 97 ? 4.380 -6.614 -17.035 1.00 85.56 97 LYS A O 1
ATOM 752 N N . ILE A 1 98 ? 3.367 -5.775 -15.222 1.00 86.88 98 ILE A N 1
ATOM 753 C CA . ILE A 1 98 ? 4.261 -4.611 -15.120 1.00 86.88 98 ILE A CA 1
ATOM 754 C C . ILE A 1 98 ? 5.687 -5.066 -14.826 1.00 86.88 98 ILE A C 1
ATOM 756 O O . ILE A 1 98 ? 6.618 -4.600 -15.480 1.00 86.88 98 ILE A O 1
ATOM 760 N N . ILE A 1 99 ? 5.869 -5.990 -13.880 1.00 86.25 99 ILE A N 1
ATOM 761 C CA . ILE A 1 99 ? 7.193 -6.532 -13.553 1.00 86.25 99 ILE A CA 1
ATOM 762 C C . ILE A 1 99 ? 7.789 -7.282 -14.749 1.00 86.25 99 ILE A C 1
ATOM 764 O O . ILE A 1 99 ? 8.970 -7.097 -15.052 1.00 86.25 99 ILE A O 1
ATOM 768 N N . GLU A 1 100 ? 6.983 -8.077 -15.454 1.00 86.00 100 GLU A N 1
ATOM 769 C CA . GLU A 1 100 ? 7.397 -8.829 -16.643 1.00 86.00 100 GLU A CA 1
ATOM 770 C C . GLU A 1 100 ? 7.914 -7.914 -17.763 1.00 86.00 100 GLU A C 1
ATOM 772 O O . GLU A 1 100 ? 8.926 -8.221 -18.389 1.00 86.00 100 GLU A O 1
ATOM 777 N N . ILE A 1 101 ? 7.280 -6.756 -17.972 1.00 83.56 101 ILE A N 1
ATOM 778 C CA . ILE A 1 101 ? 7.702 -5.763 -18.973 1.00 83.56 101 ILE A CA 1
ATOM 779 C C . ILE A 1 101 ? 8.894 -4.936 -18.475 1.00 83.56 101 ILE A C 1
ATOM 781 O O . ILE A 1 101 ? 9.818 -4.639 -19.233 1.00 83.56 101 ILE A O 1
ATOM 785 N N . LEU A 1 102 ? 8.903 -4.563 -17.195 1.00 84.69 102 LEU A N 1
ATOM 786 C CA . LEU A 1 102 ? 9.910 -3.667 -16.634 1.00 84.69 102 LEU A CA 1
ATOM 787 C C . LEU A 1 102 ? 11.279 -4.345 -16.485 1.00 84.69 102 LEU A C 1
ATOM 789 O O . LEU A 1 102 ? 12.310 -3.734 -16.775 1.00 84.69 102 LEU A O 1
ATOM 793 N N . THR A 1 103 ? 11.297 -5.612 -16.070 1.00 83.75 103 THR A N 1
ATOM 794 C CA . THR A 1 103 ? 12.520 -6.400 -15.848 1.00 83.75 103 THR A CA 1
ATOM 795 C C . THR A 1 103 ? 13.458 -6.420 -17.064 1.00 83.75 103 THR A C 1
ATOM 797 O O . THR A 1 103 ? 14.622 -6.039 -16.910 1.00 83.75 103 THR A O 1
ATOM 800 N N . PRO A 1 104 ? 13.014 -6.786 -18.284 1.00 83.25 104 PRO A N 1
ATOM 801 C CA . PRO A 1 104 ? 13.889 -6.809 -19.453 1.00 83.25 104 PRO A CA 1
ATOM 802 C C . PRO A 1 104 ? 14.330 -5.411 -19.901 1.00 83.25 104 PRO A C 1
ATOM 804 O O . PRO A 1 104 ? 15.414 -5.279 -20.467 1.00 83.25 104 PRO A O 1
ATOM 807 N N . ILE A 1 105 ? 13.538 -4.360 -19.657 1.00 78.69 105 ILE A N 1
ATOM 808 C CA . ILE A 1 105 ? 13.917 -2.981 -20.010 1.00 78.69 105 ILE A CA 1
ATOM 809 C C . ILE A 1 105 ? 15.025 -2.477 -19.079 1.00 78.69 105 ILE A C 1
ATOM 811 O O . ILE A 1 105 ? 15.987 -1.863 -19.542 1.00 78.69 105 ILE A O 1
ATOM 815 N N . LEU A 1 106 ? 14.927 -2.774 -17.781 1.00 78.25 106 LEU A N 1
ATOM 816 C CA . LEU A 1 106 ? 15.961 -2.432 -16.804 1.00 78.25 106 LEU A CA 1
ATOM 817 C C . LEU A 1 106 ? 17.232 -3.269 -16.995 1.00 78.25 106 LEU A C 1
ATOM 819 O O . LEU A 1 106 ? 18.327 -2.723 -16.902 1.00 78.25 106 LEU A O 1
ATOM 823 N N . ALA A 1 107 ? 17.105 -4.558 -17.329 1.00 79.69 107 ALA A N 1
ATOM 824 C CA . ALA A 1 107 ? 18.247 -5.444 -17.576 1.00 79.69 107 ALA A CA 1
ATOM 825 C C . ALA A 1 107 ? 19.088 -5.033 -18.799 1.00 79.69 107 ALA A C 1
ATOM 827 O O . ALA A 1 107 ? 20.278 -5.330 -18.861 1.00 79.69 107 ALA A O 1
ATOM 828 N N . LYS A 1 108 ? 18.486 -4.335 -19.771 1.00 79.69 108 LYS A N 1
ATOM 829 C CA . LYS A 1 108 ? 19.180 -3.805 -20.956 1.00 79.69 108 LYS A CA 1
ATOM 830 C C . LYS A 1 108 ? 19.974 -2.523 -20.683 1.00 79.69 108 LYS A C 1
ATOM 832 O O . LYS A 1 108 ? 20.713 -2.084 -21.562 1.00 79.69 108 LYS A O 1
ATOM 837 N N . ARG A 1 109 ? 19.822 -1.895 -19.511 1.00 71.50 109 ARG A N 1
ATOM 838 C CA . ARG A 1 109 ? 20.526 -0.651 -19.170 1.00 71.50 109 ARG A CA 1
ATOM 839 C C . ARG A 1 109 ? 21.807 -0.929 -18.392 1.00 71.50 109 ARG A C 1
ATOM 841 O O . ARG A 1 109 ? 21.858 -1.778 -17.511 1.00 71.50 109 ARG A O 1
ATOM 848 N N . THR A 1 110 ? 22.837 -0.145 -18.692 1.00 59.78 110 THR A N 1
ATOM 849 C CA . THR A 1 110 ? 24.152 -0.178 -18.033 1.00 59.78 110 THR A CA 1
ATOM 850 C C . THR A 1 110 ? 24.131 0.391 -16.613 1.00 59.78 110 THR A C 1
ATOM 852 O O . THR A 1 110 ? 25.046 0.126 -15.838 1.00 59.78 110 THR A O 1
ATOM 855 N N . THR A 1 111 ? 23.101 1.161 -16.255 1.00 67.25 111 THR A N 1
ATOM 856 C CA . THR A 1 111 ? 22.932 1.767 -14.931 1.00 67.25 111 THR A CA 1
ATOM 857 C C . THR A 1 111 ? 21.575 1.391 -14.342 1.00 67.25 111 THR A C 1
ATOM 859 O O . THR A 1 111 ? 20.520 1.672 -14.911 1.00 67.25 111 THR A O 1
ATOM 862 N N . LEU A 1 112 ? 21.605 0.739 -13.179 1.00 68.44 112 LEU A N 1
ATOM 863 C CA . LEU A 1 112 ? 20.400 0.356 -12.450 1.00 68.44 112 LEU A CA 1
ATOM 864 C C . LEU A 1 112 ? 19.927 1.525 -11.568 1.00 68.44 112 LEU A C 1
ATOM 866 O O . LEU A 1 112 ? 20.732 2.091 -10.821 1.00 68.44 112 LEU A O 1
ATOM 870 N N . PRO A 1 113 ? 18.638 1.901 -11.616 1.00 69.94 113 PRO A N 1
ATOM 871 C CA . PRO A 1 113 ? 18.096 2.924 -10.731 1.00 69.94 113 PRO A CA 1
ATOM 872 C C . PRO A 1 113 ? 18.021 2.427 -9.278 1.00 69.94 113 PRO A C 1
ATOM 874 O O . PRO A 1 113 ? 17.882 1.234 -9.014 1.00 69.94 113 PRO A O 1
ATOM 877 N N . LEU A 1 114 ? 18.062 3.357 -8.315 1.00 72.50 114 LEU A N 1
ATOM 878 C CA . LEU A 1 114 ? 17.847 3.041 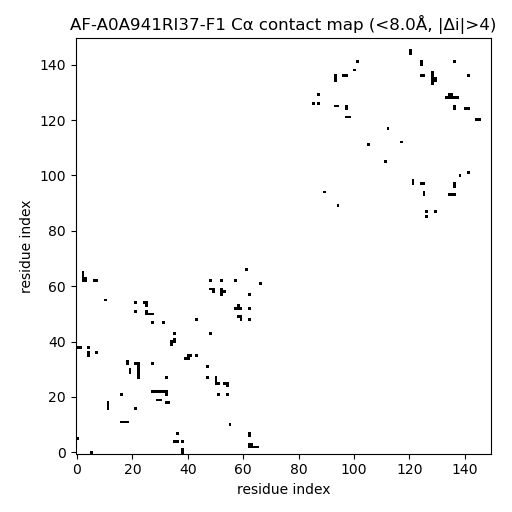-6.898 1.00 72.50 114 LEU A CA 1
ATOM 879 C C . LEU A 1 114 ? 16.478 2.376 -6.690 1.00 72.50 114 LEU A C 1
ATOM 881 O O . LEU A 1 114 ? 15.483 2.803 -7.275 1.00 72.50 114 LEU A O 1
ATOM 885 N N . THR A 1 115 ? 16.397 1.433 -5.749 1.00 72.88 115 THR A N 1
ATOM 886 C CA . THR A 1 115 ? 15.173 0.681 -5.412 1.00 72.88 115 THR A CA 1
ATOM 887 C C . THR A 1 115 ? 13.958 1.576 -5.155 1.00 72.88 115 THR A C 1
ATOM 889 O O . THR A 1 115 ? 12.850 1.255 -5.574 1.00 72.88 115 THR A O 1
ATOM 892 N N . LYS A 1 116 ? 14.161 2.747 -4.532 1.00 73.19 116 LYS A N 1
ATOM 893 C CA . LYS A 1 116 ? 13.093 3.738 -4.315 1.00 73.19 116 LYS A CA 1
ATOM 894 C C . LYS A 1 116 ? 12.472 4.234 -5.626 1.00 73.19 116 LYS A C 1
ATOM 896 O O . LYS A 1 116 ? 11.257 4.341 -5.711 1.00 73.19 116 LYS A O 1
ATOM 901 N N . LYS A 1 117 ? 13.293 4.495 -6.650 1.00 77.81 117 LYS A N 1
ATOM 902 C CA . LYS A 1 117 ? 12.821 4.940 -7.969 1.00 77.81 117 LYS A CA 1
ATOM 903 C C . LYS A 1 117 ? 12.065 3.831 -8.696 1.00 77.81 117 LYS A C 1
ATOM 905 O O . LYS A 1 117 ? 11.072 4.116 -9.348 1.00 77.81 117 LYS A O 1
ATOM 910 N N . ILE A 1 118 ? 12.508 2.580 -8.550 1.00 80.44 118 ILE A N 1
ATOM 911 C CA . ILE A 1 118 ? 11.823 1.418 -9.134 1.00 80.44 118 ILE A CA 1
ATOM 912 C C . ILE A 1 118 ? 10.402 1.310 -8.578 1.00 80.44 118 ILE A C 1
ATOM 914 O O . ILE A 1 118 ? 9.459 1.152 -9.345 1.00 80.44 118 ILE A O 1
ATOM 918 N N . HIS A 1 119 ? 10.238 1.454 -7.261 1.00 79.69 119 HIS A N 1
ATOM 919 C CA . HIS A 1 119 ? 8.921 1.397 -6.633 1.00 79.69 119 HIS A CA 1
ATOM 920 C C . HIS A 1 119 ? 7.985 2.505 -7.140 1.00 79.69 119 HIS A C 1
ATOM 922 O O . HIS A 1 119 ? 6.854 2.216 -7.523 1.00 79.69 119 HIS A O 1
ATOM 928 N N . SER A 1 120 ? 8.470 3.750 -7.225 1.00 80.31 120 SER A N 1
ATOM 929 C CA . SER A 1 120 ? 7.696 4.864 -7.793 1.00 80.31 120 SER A CA 1
ATOM 930 C C . SER A 1 120 ? 7.304 4.620 -9.250 1.00 80.31 120 SER A C 1
ATOM 932 O O . SER A 1 120 ? 6.176 4.898 -9.640 1.00 80.31 120 SER A O 1
ATOM 934 N N . LEU A 1 121 ? 8.209 4.048 -10.043 1.00 83.25 121 LEU A N 1
ATOM 935 C CA . LEU A 1 121 ? 7.972 3.780 -11.457 1.00 83.25 121 LEU A CA 1
ATOM 936 C C . LEU A 1 121 ? 6.915 2.686 -11.660 1.00 83.25 121 LEU A C 1
ATOM 938 O O . LEU A 1 121 ? 6.006 2.856 -12.465 1.00 83.25 121 LEU A O 1
ATOM 942 N N . ILE A 1 122 ? 6.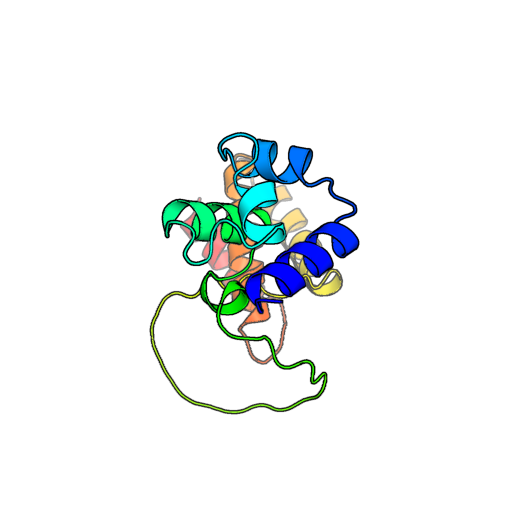985 1.599 -10.883 1.00 85.62 122 ILE A N 1
ATOM 943 C CA . ILE A 1 122 ? 5.952 0.552 -10.872 1.00 85.62 122 ILE A CA 1
ATOM 944 C C . ILE A 1 122 ? 4.600 1.150 -10.482 1.00 85.62 122 ILE A C 1
ATOM 946 O O . ILE A 1 122 ? 3.600 0.854 -11.129 1.00 85.62 122 ILE A O 1
ATOM 950 N N . TRP A 1 123 ? 4.570 2.009 -9.460 1.00 84.31 123 TRP A N 1
ATOM 951 C CA . TRP A 1 123 ? 3.342 2.655 -9.003 1.00 84.31 123 TRP A CA 1
ATOM 952 C C . TRP A 1 123 ? 2.714 3.549 -10.076 1.00 84.31 123 TRP A C 1
ATOM 954 O O . TRP A 1 123 ? 1.520 3.447 -10.337 1.00 84.31 123 TRP A O 1
ATOM 964 N N . GLU A 1 124 ? 3.510 4.372 -10.759 1.00 82.19 124 GLU A N 1
ATOM 965 C CA . GLU A 1 124 ? 3.023 5.232 -11.844 1.00 82.19 124 GLU A CA 1
ATOM 966 C C . GLU A 1 124 ? 2.486 4.424 -13.034 1.00 82.19 124 GLU A C 1
ATOM 968 O O . GLU A 1 124 ? 1.425 4.750 -13.565 1.00 82.19 124 GLU A O 1
ATOM 973 N N . ILE A 1 125 ? 3.166 3.338 -13.423 1.00 85.00 125 ILE A N 1
ATOM 974 C CA . ILE A 1 125 ? 2.687 2.432 -14.482 1.00 85.00 125 ILE A CA 1
ATOM 975 C C . ILE A 1 125 ? 1.391 1.747 -14.059 1.00 85.00 125 ILE A C 1
ATOM 977 O O . ILE A 1 125 ? 0.470 1.612 -14.866 1.00 85.00 125 ILE A O 1
ATOM 981 N N . TYR A 1 126 ? 1.313 1.324 -12.801 1.00 86.06 126 TYR A N 1
ATOM 982 C CA . TYR A 1 126 ? 0.144 0.656 -12.256 1.00 86.06 126 TYR A CA 1
ATOM 983 C C . TYR A 1 126 ? -1.066 1.585 -12.234 1.00 86.06 126 TYR A C 1
ATOM 985 O O . TYR A 1 126 ? -2.107 1.226 -12.776 1.00 86.06 126 TYR A O 1
ATOM 993 N N . LEU A 1 127 ? -0.913 2.806 -11.716 1.00 82.31 127 LEU A N 1
ATOM 994 C CA . LEU A 1 127 ? -1.966 3.819 -11.743 1.00 82.31 127 LEU A CA 1
ATOM 995 C C . LEU A 1 127 ? -2.399 4.138 -13.175 1.00 82.31 127 LEU A C 1
ATOM 997 O O . LEU A 1 127 ? -3.592 4.135 -13.467 1.00 82.31 127 LEU A O 1
ATOM 1001 N N . TYR A 1 128 ? -1.442 4.363 -14.078 1.00 82.44 128 TYR A N 1
ATOM 1002 C CA . TYR A 1 128 ? -1.743 4.651 -15.477 1.00 82.44 128 TYR A CA 1
ATOM 1003 C C . TYR A 1 128 ? -2.554 3.525 -16.128 1.00 82.44 128 TYR A C 1
ATOM 1005 O O . TYR A 1 128 ? -3.579 3.777 -16.755 1.00 82.44 128 TYR A O 1
ATOM 1013 N N . SER A 1 129 ? -2.134 2.278 -15.920 1.00 82.06 129 SER A N 1
ATOM 1014 C CA . SER A 1 129 ? -2.793 1.108 -16.503 1.00 82.06 129 SER A CA 1
ATOM 1015 C C . SER A 1 129 ? -4.152 0.832 -15.859 1.00 82.06 129 SER A C 1
ATOM 1017 O O . SER A 1 129 ? -5.072 0.412 -16.549 1.00 82.06 129 SER A O 1
ATOM 1019 N N . PHE A 1 130 ? -4.299 1.080 -14.555 1.00 78.44 130 PHE A N 1
ATOM 1020 C CA . PHE A 1 130 ? -5.540 0.849 -13.816 1.00 78.44 130 PHE A CA 1
ATOM 1021 C C . PHE A 1 130 ? -6.639 1.852 -14.188 1.00 78.44 130 PHE A C 1
ATOM 1023 O O . PHE A 1 130 ? -7.807 1.475 -14.280 1.00 78.44 130 PHE A O 1
ATOM 1030 N N . PHE A 1 131 ? -6.273 3.118 -14.410 1.00 73.62 131 PHE A N 1
ATOM 1031 C CA . PHE A 1 131 ? -7.215 4.172 -14.802 1.00 73.62 131 PHE A CA 1
ATOM 1032 C C . PHE A 1 131 ? -7.529 4.205 -16.297 1.00 73.62 131 PHE A C 1
ATOM 1034 O O . PHE A 1 131 ? -8.502 4.845 -16.696 1.00 73.62 131 PHE A O 1
ATOM 1041 N N . HIS A 1 132 ? -6.740 3.521 -17.125 1.00 75.06 132 HIS A N 1
ATOM 1042 C CA . HIS A 1 132 ? -7.036 3.372 -18.543 1.00 75.06 132 HIS A CA 1
ATOM 1043 C C . HIS A 1 132 ? -8.125 2.318 -18.787 1.00 75.06 132 HIS A C 1
ATOM 1045 O O . HIS A 1 132 ? -8.109 1.234 -18.205 1.00 75.06 132 HIS A O 1
ATOM 1051 N N . GLU A 1 133 ? -9.041 2.618 -19.714 1.00 57.75 133 GLU A N 1
ATOM 1052 C CA . GLU A 1 133 ? -10.230 1.804 -20.027 1.00 57.75 133 GLU A CA 1
ATOM 1053 C C . GLU A 1 133 ? -9.915 0.337 -20.365 1.00 57.75 133 GLU A C 1
ATOM 1055 O O . GLU A 1 133 ? -10.726 -0.549 -20.104 1.00 57.75 133 GLU A O 1
ATOM 1060 N N . GLU A 1 134 ? -8.727 0.057 -20.905 1.00 64.44 134 GLU A N 1
ATOM 1061 C CA . GLU A 1 134 ? -8.342 -1.296 -21.307 1.00 64.44 134 GLU A CA 1
ATOM 1062 C C . GLU A 1 134 ? -7.698 -2.135 -20.194 1.00 64.44 134 GLU A C 1
ATOM 1064 O O . GLU A 1 134 ? -7.495 -3.330 -20.410 1.00 64.44 134 GLU A O 1
ATOM 1069 N N . LYS A 1 135 ? -7.353 -1.556 -19.031 1.00 66.69 135 LYS A N 1
ATOM 1070 C CA . LYS A 1 135 ? -6.575 -2.234 -17.969 1.00 66.69 135 LYS A CA 1
ATOM 1071 C C . LYS A 1 135 ? -5.347 -2.986 -18.502 1.00 66.69 135 LYS A C 1
ATOM 1073 O O . LYS A 1 135 ? -5.000 -4.078 -18.045 1.00 66.69 135 LYS A O 1
ATOM 1078 N N . LYS A 1 136 ? -4.697 -2.421 -19.519 1.00 74.56 136 LYS A N 1
ATOM 1079 C CA . LYS A 1 136 ? -3.503 -2.980 -20.156 1.00 74.56 136 LYS A CA 1
ATOM 1080 C C . LYS A 1 136 ? -2.314 -2.084 -19.881 1.00 74.56 136 LYS A C 1
ATOM 1082 O O . LYS A 1 136 ? -2.421 -0.862 -19.913 1.00 74.56 136 LYS A O 1
ATOM 1087 N N . VAL A 1 137 ? -1.173 -2.722 -19.658 1.00 76.69 137 VAL A N 1
ATOM 1088 C CA . VAL A 1 137 ? 0.109 -2.031 -19.561 1.00 76.69 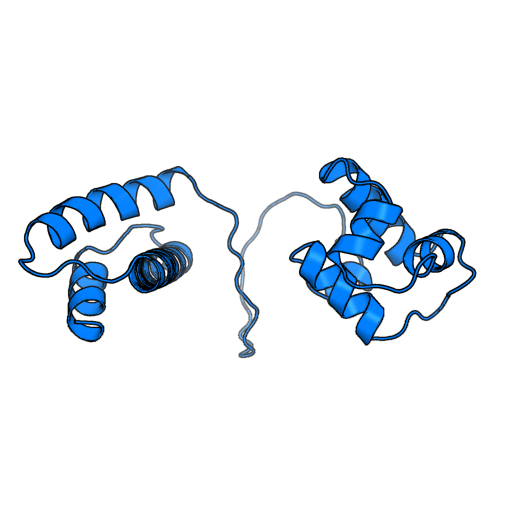137 VAL A CA 1
ATOM 1089 C C . VAL A 1 137 ? 0.508 -1.587 -20.962 1.00 76.69 137 VAL A C 1
ATOM 1091 O O . VAL A 1 137 ? 0.697 -2.436 -21.831 1.00 76.69 137 VAL A O 1
ATOM 1094 N N . ASP A 1 138 ? 0.628 -0.277 -21.186 1.00 78.25 138 ASP A N 1
ATOM 1095 C CA . ASP A 1 138 ? 1.133 0.274 -22.446 1.00 78.25 138 ASP A CA 1
ATOM 1096 C C . ASP A 1 138 ? 2.674 0.272 -22.442 1.00 78.25 138 ASP A C 1
ATOM 1098 O O . ASP A 1 138 ? 3.286 1.046 -21.696 1.00 78.25 138 ASP A O 1
ATOM 1102 N N . PRO A 1 139 ? 3.335 -0.543 -23.286 1.00 76.38 139 PRO A N 1
ATOM 1103 C CA . PRO A 1 139 ? 4.793 -0.580 -23.356 1.00 76.38 139 PRO A CA 1
ATOM 1104 C C . PRO A 1 139 ? 5.417 0.770 -23.737 1.00 76.38 139 PRO A C 1
ATOM 1106 O O . PRO A 1 139 ? 6.504 1.095 -23.263 1.00 76.38 139 PRO A O 1
ATOM 1109 N N . ARG A 1 140 ? 4.731 1.589 -24.550 1.00 77.75 140 ARG A N 1
ATOM 1110 C CA . ARG A 1 140 ? 5.229 2.912 -24.967 1.00 77.75 140 ARG A CA 1
ATOM 1111 C C . ARG A 1 140 ? 5.250 3.888 -23.799 1.00 77.75 140 ARG A C 1
ATOM 1113 O O . ARG A 1 140 ? 6.191 4.672 -23.669 1.00 77.75 140 ARG A O 1
ATOM 1120 N N . PHE A 1 141 ? 4.237 3.819 -22.937 1.00 81.81 141 PHE A N 1
ATOM 1121 C CA . PHE A 1 141 ? 4.195 4.605 -21.709 1.00 81.81 141 PHE A CA 1
ATOM 1122 C C . PHE A 1 141 ? 5.335 4.212 -20.766 1.00 81.81 141 PHE A C 1
ATOM 1124 O O . PHE A 1 141 ?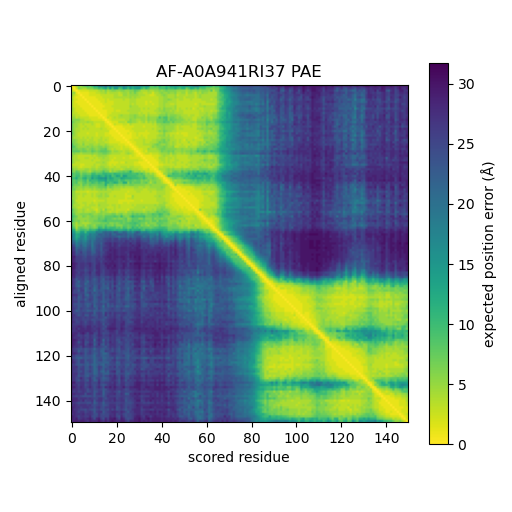 6.039 5.087 -20.266 1.00 81.81 141 PHE A O 1
ATOM 1131 N N . VAL A 1 142 ? 5.570 2.909 -20.582 1.00 80.81 142 VAL A N 1
ATOM 1132 C CA . VAL A 1 142 ? 6.672 2.397 -19.751 1.00 80.81 142 VAL A CA 1
ATOM 1133 C C . VAL A 1 142 ? 8.026 2.908 -20.257 1.00 80.81 142 VAL A C 1
ATOM 1135 O O . VAL A 1 142 ? 8.825 3.416 -19.471 1.00 80.81 142 VAL A O 1
ATOM 1138 N N . GLU A 1 143 ? 8.280 2.844 -21.566 1.00 79.25 143 GLU A N 1
ATOM 1139 C CA . GLU A 1 143 ? 9.520 3.355 -22.164 1.00 79.25 143 GLU A CA 1
ATOM 1140 C C . GLU A 1 143 ? 9.684 4.871 -21.992 1.00 79.25 143 GLU A C 1
ATOM 1142 O O . GLU A 1 143 ? 10.760 5.336 -21.600 1.00 79.25 143 GLU A O 1
ATOM 1147 N N . TRP A 1 144 ? 8.627 5.650 -22.241 1.00 82.56 144 TRP A N 1
ATOM 1148 C CA . TRP A 1 144 ? 8.640 7.099 -22.025 1.00 82.56 144 TRP A CA 1
ATOM 1149 C C . TRP A 1 144 ? 8.931 7.449 -20.564 1.00 82.56 144 TRP A C 1
ATOM 1151 O O . TRP A 1 144 ? 9.758 8.319 -20.285 1.00 82.56 144 TRP A O 1
ATOM 1161 N N . LEU A 1 145 ? 8.294 6.741 -19.633 1.00 80.81 145 LEU A N 1
ATOM 1162 C CA . LEU A 1 145 ? 8.427 6.987 -18.205 1.00 80.81 145 LEU A CA 1
ATOM 1163 C C . LEU A 1 145 ? 9.854 6.716 -17.726 1.00 80.81 145 LEU A C 1
ATOM 1165 O O . LEU A 1 145 ? 10.450 7.532 -17.026 1.00 80.81 145 LEU A O 1
ATOM 1169 N N . ILE A 1 146 ? 10.441 5.605 -18.167 1.00 77.56 146 ILE A N 1
ATOM 1170 C CA . ILE A 1 146 ? 11.830 5.264 -17.851 1.00 77.56 146 ILE A CA 1
ATOM 1171 C C . ILE A 1 146 ? 12.790 6.309 -18.435 1.00 77.56 146 ILE A C 1
ATOM 1173 O O . ILE A 1 146 ? 13.745 6.689 -17.764 1.00 77.56 146 ILE A O 1
ATOM 1177 N N . ASN A 1 147 ? 12.538 6.814 -19.647 1.00 76.56 147 ASN A N 1
ATOM 1178 C CA . ASN A 1 147 ? 13.360 7.869 -20.250 1.00 76.56 147 ASN A CA 1
ATOM 1179 C C . ASN A 1 147 ? 13.239 9.212 -19.524 1.00 76.56 147 ASN A C 1
ATOM 1181 O O . ASN A 1 147 ? 14.224 9.934 -19.425 1.00 76.56 147 ASN A O 1
ATOM 1185 N N . LYS A 1 148 ? 12.060 9.537 -18.990 1.00 74.69 148 LYS A N 1
ATOM 1186 C CA . LYS A 1 148 ? 11.825 10.761 -18.214 1.00 74.69 148 LYS A CA 1
ATOM 1187 C C . LYS A 1 148 ? 12.574 10.776 -16.875 1.00 74.69 148 LYS A C 1
ATOM 1189 O O . LYS A 1 148 ? 12.916 11.850 -16.389 1.00 74.69 148 LYS A O 1
ATOM 1194 N N . TYR A 1 149 ? 12.791 9.609 -16.268 1.00 65.50 149 TYR A N 1
ATOM 1195 C CA . TYR A 1 149 ? 13.432 9.470 -14.953 1.00 65.50 149 TYR A CA 1
ATOM 1196 C C . TYR A 1 149 ? 14.903 9.014 -14.999 1.00 65.50 149 TYR A C 1
ATOM 1198 O O . TYR A 1 149 ? 15.518 8.847 -13.932 1.00 65.50 149 TYR A O 1
ATOM 1206 N N . SER A 1 150 ? 15.440 8.798 -16.206 1.00 58.00 150 SER A N 1
ATOM 1207 C CA . SER A 1 150 ? 16.854 8.505 -16.474 1.00 58.00 150 SER A CA 1
ATOM 1208 C C . SER A 1 150 ? 17.702 9.768 -16.483 1.00 58.00 150 SER A C 1
ATOM 1210 O O . SER A 1 150 ? 18.902 9.602 -16.177 1.00 58.00 150 SER A O 1
#

Solvent-accessible surface area (backbone atoms only — not comparable to full-atom values): 9388 Å² total; per-residue (Å²): 134,57,66,44,40,55,51,53,50,53,52,28,61,77,65,74,47,51,73,69,54,49,27,63,75,36,70,47,60,88,58,53,65,58,32,38,63,71,57,77,38,86,74,70,53,69,69,58,47,46,30,50,17,62,70,66,74,48,52,59,57,61,49,72,47,79,74,74,94,62,91,74,88,78,90,79,88,78,92,72,94,67,94,65,86,78,75,71,80,87,51,68,68,60,52,50,52,49,49,64,59,46,51,62,60,53,70,73,44,96,69,80,77,58,70,70,56,52,53,53,51,54,48,53,52,47,52,54,17,65,76,38,96,78,62,50,81,54,68,68,58,54,53,51,51,53,62,73,76,106

Nearest PDB structures (foldseek):
  3qq6-assembly1_A  TM=9.120E-01  e=1.128E-02  Bacillus subtilis
  1zz6-assembly1_A-2  TM=8.078E-01  e=8.394E-02  Streptomyces wedmorensis
  1zz7-assembly1_B-2  TM=8.222E-01  e=1.037E-01  Streptomyces wedmorensis
  1b0n-assembly1_A  TM=5.688E-01  e=1.632E-02  Bacillus subtilis
  1zz9-assembly1_A-2  TM=6.872E-01  e=1.582E-01  Streptomyces wedmorensis

Secondary structure (DSSP, 8-state):
--HHHHHHHHHHHHTT--HHHHHHHTTPPTTHHHHHHTTS-SS--HHHHHHHHHHHT--HHHHHS----------------------PPP-HHHHHHHHHHHHHHHHT-SSPPPHHHHHHHHHHHHHHHHHSTT----HHHHHHHHHHH-